Protein AF-A0A1T5EER0-F1 (afdb_monomer_lite)

Organism: NCBI:txid889453

Foldseek 3Di:
DDPPLVLVVVLVVLVVVLCVVLVVLVVVLVVVCVVPVPCNVVSVVVSVVVNVVSVVVSVVSVVVSVVD

Structure (mmCIF, N/CA/C/O backbone):
data_AF-A0A1T5EER0-F1
#
_entry.id   AF-A0A1T5EER0-F1
#
loop_
_atom_site.group_PDB
_atom_site.id
_atom_site.type_symbol
_atom_site.label_atom_id
_atom_site.label_alt_id
_atom_site.label_comp_id
_atom_site.label_asym_id
_atom_site.label_entity_id
_atom_site.label_seq_id
_atom_site.pdbx_PDB_ins_code
_atom_site.Cartn_x
_atom_site.Cartn_y
_atom_site.Cartn_z
_atom_site.occupancy
_atom_site.B_iso_or_equiv
_atom_site.auth_seq_id
_atom_site.auth_comp_id
_atom_site.auth_asym_id
_atom_site.auth_atom_id
_atom_site.pdbx_PDB_model_num
ATOM 1 N N . MET A 1 1 ? 25.926 8.494 -25.791 1.00 45.00 1 MET A N 1
ATOM 2 C CA . MET A 1 1 ? 24.784 9.342 -25.395 1.00 45.00 1 MET A CA 1
ATOM 3 C C . MET A 1 1 ? 23.984 8.509 -24.420 1.00 45.00 1 MET A C 1
ATOM 5 O O . MET A 1 1 ? 23.612 7.406 -24.796 1.00 45.00 1 MET A O 1
ATOM 9 N N . GLU A 1 2 ? 23.858 8.932 -23.164 1.00 55.94 2 GLU A N 1
ATOM 10 C CA . GLU A 1 2 ? 23.110 8.160 -22.167 1.00 55.94 2 GLU A CA 1
ATOM 11 C C . GLU A 1 2 ? 21.663 8.006 -22.641 1.00 55.94 2 GLU A C 1
ATOM 13 O O . GLU A 1 2 ? 20.978 8.990 -22.920 1.00 55.94 2 GLU A O 1
ATOM 18 N N . HIS A 1 3 ? 21.224 6.761 -22.818 1.00 58.91 3 HIS A N 1
ATOM 19 C CA . HIS A 1 3 ? 19.844 6.466 -23.161 1.00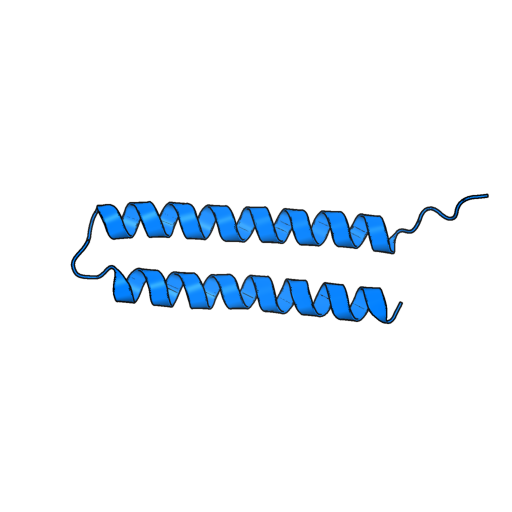 58.91 3 HIS A CA 1
ATOM 20 C C . HIS A 1 3 ? 18.976 6.887 -21.974 1.00 58.91 3 HIS A C 1
ATOM 22 O O . HIS A 1 3 ? 19.101 6.322 -20.889 1.00 58.91 3 HIS A O 1
ATOM 28 N N . PHE A 1 4 ? 18.107 7.881 -22.170 1.00 63.88 4 PHE A N 1
ATOM 29 C CA . PHE A 1 4 ? 17.029 8.161 -21.229 1.00 63.88 4 PHE A CA 1
ATOM 30 C C . PHE A 1 4 ? 16.206 6.880 -21.081 1.00 63.88 4 PHE A C 1
ATOM 32 O O . PHE A 1 4 ? 15.496 6.477 -22.004 1.00 63.88 4 PHE A O 1
ATOM 39 N N . ASN A 1 5 ? 16.374 6.194 -19.953 1.00 78.00 5 ASN A N 1
ATOM 40 C CA . ASN A 1 5 ? 15.750 4.905 -19.728 1.00 78.00 5 ASN A CA 1
ATOM 41 C C . ASN A 1 5 ? 14.311 5.141 -19.253 1.00 78.00 5 ASN A C 1
ATOM 43 O O . ASN A 1 5 ? 14.052 5.322 -18.060 1.00 78.00 5 ASN A O 1
ATOM 47 N N . SER A 1 6 ? 13.379 5.184 -20.206 1.00 84.75 6 SER A N 1
ATOM 48 C CA . SER A 1 6 ? 11.942 5.347 -19.959 1.00 84.75 6 SER A CA 1
ATOM 49 C C . SER A 1 6 ? 11.402 4.331 -18.948 1.00 84.75 6 SER A C 1
ATOM 51 O O . SER A 1 6 ? 10.490 4.665 -18.192 1.00 84.75 6 SER A O 1
ATOM 53 N N . THR A 1 7 ? 12.006 3.141 -18.862 1.00 89.25 7 THR A N 1
ATOM 54 C CA . THR A 1 7 ? 11.681 2.113 -17.867 1.00 89.25 7 THR A CA 1
ATOM 55 C C . THR A 1 7 ? 11.973 2.581 -16.442 1.00 89.25 7 THR A C 1
ATOM 57 O O . THR A 1 7 ? 11.128 2.424 -15.565 1.00 89.25 7 THR A O 1
ATOM 60 N N . VAL A 1 8 ? 13.120 3.228 -16.195 1.00 88.38 8 VAL A N 1
ATOM 61 C CA . VAL A 1 8 ? 13.477 3.749 -14.858 1.00 88.38 8 VAL A CA 1
ATOM 62 C C . VAL A 1 8 ? 12.510 4.848 -14.427 1.00 88.38 8 VAL A C 1
ATOM 64 O O . VAL A 1 8 ? 12.044 4.858 -13.288 1.00 88.38 8 VAL A O 1
ATOM 67 N N . PHE A 1 9 ? 12.164 5.751 -15.347 1.00 90.19 9 PHE A N 1
ATOM 68 C CA . PHE A 1 9 ? 11.194 6.808 -15.070 1.00 90.19 9 PHE A CA 1
ATOM 69 C C . PHE A 1 9 ? 9.793 6.240 -14.788 1.00 90.19 9 PHE A C 1
ATOM 71 O O . PHE A 1 9 ? 9.146 6.641 -13.820 1.00 90.19 9 PHE A O 1
ATOM 78 N N . GLY A 1 10 ? 9.348 5.264 -15.586 1.00 91.81 10 GLY A N 1
ATOM 79 C CA . GLY A 1 10 ? 8.081 4.565 -15.372 1.00 91.81 10 GLY A CA 1
ATOM 80 C C . GLY A 1 10 ? 8.027 3.855 -14.018 1.00 91.81 10 GLY A C 1
ATOM 81 O O . GLY A 1 10 ? 7.058 4.020 -13.279 1.00 91.81 10 GLY A O 1
ATOM 82 N N . LEU A 1 11 ? 9.091 3.138 -13.645 1.00 93.50 11 LEU A N 1
ATOM 83 C CA . LEU A 1 11 ? 9.200 2.471 -12.345 1.00 93.50 11 LEU A CA 1
ATOM 84 C C . LEU A 1 11 ? 9.135 3.452 -11.173 1.00 93.50 11 LEU A C 1
ATOM 86 O O . LEU A 1 11 ? 8.414 3.196 -10.210 1.00 93.50 11 LEU A O 1
ATOM 90 N N . ALA A 1 12 ? 9.836 4.585 -11.256 1.00 93.31 12 ALA A N 1
ATOM 91 C CA . ALA A 1 12 ? 9.789 5.609 -10.214 1.00 93.31 12 ALA A CA 1
ATOM 92 C C . ALA A 1 12 ? 8.361 6.135 -10.003 1.00 93.31 12 ALA A C 1
ATOM 94 O O . ALA A 1 12 ? 7.906 6.271 -8.866 1.00 93.31 12 ALA A O 1
ATOM 95 N N . LEU A 1 13 ? 7.632 6.373 -11.097 1.00 95.38 13 LEU A N 1
ATOM 96 C CA . LEU A 1 13 ? 6.253 6.848 -11.049 1.00 95.38 13 LEU A CA 1
ATOM 97 C C . LEU A 1 13 ? 5.304 5.802 -10.445 1.00 95.38 13 LEU A C 1
ATOM 99 O O . LEU A 1 13 ? 4.452 6.142 -9.624 1.00 95.38 13 LEU A O 1
ATOM 103 N N . ILE A 1 14 ? 5.480 4.529 -10.806 1.00 95.81 14 ILE A N 1
ATOM 104 C CA . ILE A 1 14 ? 4.683 3.412 -10.281 1.00 95.81 14 ILE A CA 1
ATOM 105 C C . ILE A 1 14 ? 4.923 3.226 -8.779 1.00 95.81 14 ILE A C 1
ATOM 107 O O . ILE A 1 14 ? 3.960 3.147 -8.017 1.00 95.81 14 ILE A O 1
ATOM 111 N N . ILE A 1 15 ? 6.184 3.226 -8.335 1.00 95.56 15 ILE A N 1
ATOM 112 C CA . ILE A 1 15 ? 6.532 3.108 -6.910 1.00 95.56 15 ILE A CA 1
ATOM 113 C C . ILE A 1 15 ? 5.965 4.289 -6.119 1.00 95.56 15 ILE A C 1
ATOM 115 O O . ILE A 1 15 ? 5.402 4.095 -5.041 1.00 95.56 15 ILE A O 1
ATOM 119 N N . PHE A 1 16 ? 6.061 5.509 -6.655 1.00 97.25 16 PHE A N 1
ATOM 120 C CA . PHE A 1 16 ? 5.494 6.688 -6.006 1.00 97.25 16 PHE A CA 1
ATOM 121 C C . PHE A 1 16 ? 3.968 6.586 -5.864 1.00 97.25 16 PHE A C 1
ATOM 123 O O . PHE A 1 16 ? 3.429 6.831 -4.784 1.00 97.25 16 PHE A O 1
ATOM 130 N N . ALA A 1 17 ? 3.268 6.172 -6.924 1.00 96.19 17 ALA A N 1
ATOM 131 C CA . ALA A 1 17 ? 1.821 5.975 -6.894 1.00 96.19 17 ALA A CA 1
ATOM 132 C C . ALA A 1 17 ? 1.404 4.887 -5.888 1.00 96.19 17 ALA A C 1
ATOM 134 O O . ALA A 1 17 ? 0.440 5.077 -5.143 1.00 96.19 17 ALA A O 1
ATOM 135 N N . ALA A 1 18 ? 2.154 3.783 -5.816 1.00 97.44 18 ALA A N 1
ATOM 136 C CA . ALA A 1 18 ? 1.921 2.709 -4.855 1.00 97.44 18 ALA A CA 1
ATOM 137 C C . ALA A 1 18 ? 2.109 3.188 -3.408 1.00 97.44 18 ALA A C 1
ATOM 139 O O . ALA A 1 18 ? 1.216 3.011 -2.577 1.00 97.44 18 ALA A O 1
ATOM 140 N N . ALA A 1 19 ? 3.222 3.870 -3.116 1.00 97.19 19 ALA A N 1
ATOM 141 C CA . ALA A 1 19 ? 3.501 4.433 -1.795 1.00 97.19 19 ALA A CA 1
ATOM 142 C C . ALA A 1 19 ? 2.429 5.450 -1.367 1.00 97.19 19 ALA A C 1
ATOM 144 O O . ALA A 1 19 ? 1.957 5.436 -0.225 1.00 97.19 19 ALA A O 1
ATOM 145 N N . PHE A 1 20 ? 1.989 6.305 -2.292 1.00 97.88 20 PHE A N 1
ATOM 146 C CA . PHE A 1 20 ? 0.904 7.250 -2.044 1.00 97.88 20 PHE A CA 1
ATOM 147 C C . PHE A 1 20 ? -0.429 6.541 -1.758 1.00 97.88 20 PHE A C 1
ATOM 149 O O . PHE A 1 20 ? -1.116 6.882 -0.797 1.00 97.88 20 PHE A O 1
ATOM 156 N N . GLY A 1 21 ? -0.791 5.521 -2.540 1.00 96.75 21 GLY A N 1
ATOM 157 C CA . GLY A 1 21 ? -2.012 4.744 -2.315 1.00 96.75 21 GLY A CA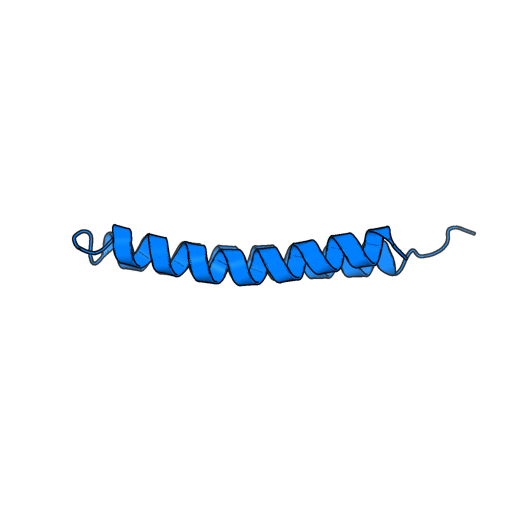 1
ATOM 158 C C . GLY A 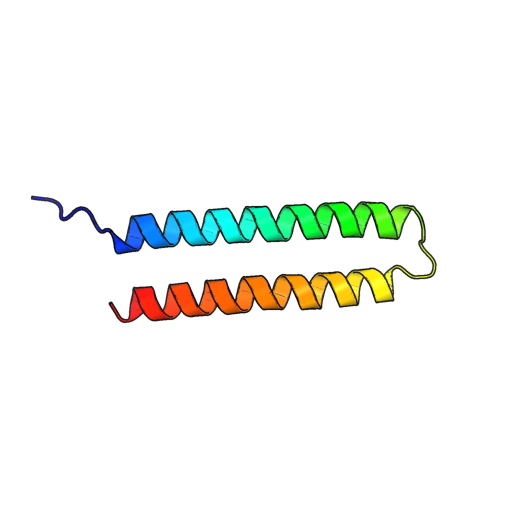1 21 ? -2.014 4.023 -0.964 1.00 96.75 21 GLY A C 1
ATOM 159 O O . GLY A 1 21 ? -2.958 4.168 -0.186 1.00 96.75 21 GLY A O 1
ATOM 160 N N . ILE A 1 22 ? -0.933 3.301 -0.655 1.00 97.88 22 ILE A N 1
ATOM 161 C CA . ILE A 1 22 ? -0.794 2.526 0.587 1.00 97.88 22 ILE A CA 1
ATOM 162 C C . ILE A 1 22 ? -0.799 3.446 1.811 1.00 97.88 22 ILE A C 1
ATOM 164 O O . ILE A 1 22 ? -1.516 3.168 2.771 1.00 97.88 22 ILE A O 1
ATOM 168 N N . SER A 1 23 ? -0.063 4.564 1.777 1.00 97.50 23 SER A N 1
ATOM 169 C CA . SER A 1 23 ? -0.008 5.503 2.909 1.00 97.50 23 SER A CA 1
ATOM 170 C C . SER A 1 23 ? -1.377 6.089 3.257 1.00 97.50 23 SER A C 1
ATOM 172 O O . SER A 1 23 ? -1.721 6.167 4.436 1.00 97.50 23 SER A O 1
ATOM 174 N N . ARG A 1 24 ? -2.206 6.417 2.257 1.00 97.75 24 ARG A N 1
ATOM 175 C CA . ARG A 1 24 ? -3.577 6.896 2.495 1.00 97.75 24 ARG A CA 1
ATOM 176 C C . ARG A 1 24 ? -4.466 5.839 3.141 1.00 97.75 24 ARG A C 1
ATOM 178 O O . ARG A 1 24 ? -5.178 6.153 4.092 1.00 97.75 24 ARG A O 1
ATOM 185 N N . ILE A 1 25 ? -4.420 4.598 2.652 1.00 97.69 25 ILE A N 1
ATOM 186 C CA . ILE A 1 25 ? -5.212 3.497 3.224 1.00 97.69 25 ILE A CA 1
ATOM 187 C C . ILE A 1 25 ? -4.751 3.218 4.658 1.00 97.69 25 ILE A C 1
ATOM 189 O O . ILE A 1 25 ? -5.587 3.091 5.551 1.00 97.69 25 ILE A O 1
ATOM 193 N N . ALA A 1 26 ? -3.437 3.177 4.893 1.00 97.88 26 ALA A N 1
ATOM 194 C CA . ALA A 1 26 ? -2.863 2.967 6.216 1.00 97.88 26 ALA A CA 1
ATOM 195 C C . ALA A 1 26 ? -3.289 4.069 7.195 1.00 97.88 26 ALA A C 1
ATOM 197 O O . ALA A 1 26 ? -3.748 3.759 8.291 1.00 97.88 26 ALA A O 1
ATOM 198 N N . GLN A 1 27 ? -3.220 5.341 6.791 1.00 98.44 27 GLN A N 1
ATOM 199 C CA . GLN A 1 27 ? -3.675 6.456 7.621 1.00 98.44 27 GLN A CA 1
ATOM 200 C C . GLN A 1 27 ? -5.156 6.308 7.998 1.00 98.44 27 GLN A C 1
ATOM 202 O O . GLN A 1 27 ? -5.497 6.346 9.180 1.00 98.44 27 GLN A O 1
ATOM 207 N N . SER A 1 28 ? -6.034 6.080 7.015 1.00 98.06 28 SER A N 1
ATOM 208 C CA . SER A 1 28 ? -7.469 5.908 7.269 1.00 98.06 28 SER A CA 1
ATOM 209 C C . SER A 1 28 ? -7.769 4.692 8.151 1.00 98.06 28 SER A C 1
ATOM 211 O O . SER A 1 28 ? -8.644 4.759 9.013 1.00 98.06 28 SER A O 1
ATOM 213 N N . ALA A 1 29 ? -7.029 3.593 7.983 1.00 98.44 29 ALA A N 1
ATOM 214 C CA . ALA A 1 29 ? -7.156 2.415 8.830 1.00 98.44 29 ALA A CA 1
ATOM 215 C C . ALA A 1 29 ? -6.736 2.709 10.277 1.00 98.44 29 ALA A C 1
ATOM 217 O O . ALA A 1 29 ? -7.462 2.341 11.196 1.00 98.44 29 ALA A O 1
ATOM 218 N N . MET A 1 30 ? -5.618 3.408 10.497 1.00 98.19 30 MET A N 1
ATOM 219 C CA . MET A 1 30 ? -5.166 3.783 11.844 1.00 98.19 30 MET A CA 1
ATOM 220 C C . MET A 1 30 ? -6.173 4.694 12.551 1.00 98.19 30 MET A C 1
ATOM 222 O O . MET A 1 30 ? -6.520 4.451 13.707 1.00 98.19 30 MET A O 1
ATOM 226 N N . GLU A 1 31 ? -6.702 5.698 11.849 1.00 98.50 31 GLU A N 1
ATOM 227 C CA . GLU A 1 31 ? -7.753 6.569 12.381 1.00 98.50 31 GLU A CA 1
ATOM 228 C C . GLU A 1 31 ? -9.009 5.765 12.750 1.00 98.50 31 GLU A C 1
ATOM 230 O O . GLU A 1 31 ? -9.540 5.917 13.852 1.00 98.50 31 GLU A O 1
ATOM 235 N N . ALA A 1 32 ? -9.459 4.858 11.878 1.00 98.19 32 ALA A N 1
ATOM 236 C CA . ALA A 1 32 ? -10.620 4.012 12.141 1.00 98.19 32 ALA A CA 1
ATOM 237 C C . ALA A 1 32 ? -10.401 3.055 13.328 1.00 98.19 32 ALA A C 1
ATOM 239 O O . ALA A 1 32 ? -11.282 2.940 14.180 1.00 98.19 32 ALA A O 1
ATOM 240 N N . MET A 1 33 ? -9.226 2.423 13.433 1.00 98.56 33 MET A N 1
ATOM 241 C CA . MET A 1 33 ? -8.880 1.535 14.552 1.00 98.56 33 MET A CA 1
ATOM 242 C C . MET A 1 33 ? -8.799 2.288 15.880 1.00 98.56 33 MET A C 1
ATOM 244 O O . MET A 1 33 ? -9.262 1.780 16.897 1.00 98.56 33 MET A O 1
ATOM 248 N N . SER A 1 34 ? -8.286 3.524 15.876 1.00 98.06 34 SER A N 1
ATOM 249 C CA . SER A 1 34 ? -8.271 4.362 17.082 1.00 98.06 34 SER A CA 1
ATOM 250 C C . SER A 1 34 ? -9.681 4.729 17.564 1.00 98.06 34 SER A C 1
ATOM 252 O O . SER A 1 34 ? -9.921 4.813 18.766 1.00 98.06 34 SER A O 1
ATOM 254 N N . ARG A 1 35 ? -10.628 4.916 16.631 1.00 98.25 35 ARG A N 1
ATOM 255 C CA . ARG A 1 35 ? -12.032 5.242 16.926 1.00 98.25 35 ARG A CA 1
ATOM 256 C C . ARG A 1 35 ? -12.847 4.023 17.339 1.00 98.25 35 ARG A C 1
ATOM 258 O O . ARG A 1 35 ? -13.779 4.172 18.121 1.00 98.25 35 ARG A O 1
ATOM 265 N N . GLN A 1 36 ? -12.536 2.849 16.790 1.00 97.81 36 GLN A N 1
ATOM 266 C CA . GLN A 1 36 ? -13.250 1.601 17.068 1.00 97.81 36 GLN A CA 1
ATOM 267 C C . GLN A 1 36 ? -12.272 0.455 17.376 1.00 97.81 36 GLN A C 1
ATOM 269 O O . GLN A 1 36 ? -12.080 -0.441 16.543 1.00 97.81 36 GLN A O 1
ATOM 274 N N . PRO A 1 37 ? -11.676 0.441 18.587 1.00 97.06 37 PRO A N 1
ATOM 275 C CA . PRO A 1 37 ? -10.677 -0.557 18.963 1.00 97.06 37 PRO A CA 1
ATOM 276 C C . PRO A 1 37 ? -11.189 -2.000 18.857 1.00 97.06 37 PRO A C 1
ATOM 278 O O . PRO A 1 37 ? -10.448 -2.888 18.434 1.00 97.06 37 PRO A O 1
ATOM 281 N N . GLU A 1 38 ? -12.471 -2.221 19.160 1.00 98.38 38 GLU A N 1
ATOM 282 C CA . GLU A 1 38 ? -13.149 -3.528 19.183 1.00 98.38 38 GLU A CA 1
ATOM 283 C C . GLU A 1 38 ? -13.127 -4.261 17.836 1.00 98.38 38 GLU A C 1
ATOM 285 O O . GLU A 1 38 ? -13.146 -5.492 17.794 1.00 98.38 38 GLU A O 1
ATOM 290 N N . ILE A 1 39 ? -13.075 -3.522 16.723 1.00 98.00 39 ILE A N 1
ATOM 291 C CA . ILE A 1 39 ? -13.054 -4.095 15.371 1.00 98.00 39 ILE A CA 1
ATOM 292 C C . ILE A 1 39 ? -11.710 -3.898 14.661 1.00 98.00 39 ILE A C 1
ATOM 294 O O . ILE A 1 39 ? -11.624 -4.108 13.449 1.00 98.00 39 ILE A O 1
ATOM 298 N N . SER A 1 40 ? -10.645 -3.556 15.395 1.00 98.12 40 SER A N 1
ATOM 299 C CA . SER A 1 40 ? -9.336 -3.241 14.805 1.00 98.12 40 SER A CA 1
ATOM 300 C C . SER A 1 40 ? -8.789 -4.354 13.915 1.00 98.12 40 SER A C 1
ATOM 302 O O . SER A 1 40 ? -8.320 -4.092 12.813 1.00 98.12 40 SER A O 1
ATOM 304 N N . SER A 1 41 ? -8.927 -5.616 14.333 1.00 98.19 41 SER A N 1
ATOM 305 C CA . SER A 1 41 ? -8.477 -6.765 13.534 1.00 98.19 41 SER A CA 1
ATOM 306 C C . SER A 1 41 ? -9.200 -6.865 12.180 1.00 98.19 41 SER A C 1
ATOM 308 O O . SER A 1 41 ? -8.576 -7.169 11.160 1.00 98.19 41 SER A O 1
ATOM 310 N N . LYS A 1 42 ? -10.501 -6.539 12.130 1.00 98.44 42 LYS A N 1
ATOM 311 C CA . LYS A 1 42 ? -11.271 -6.521 10.876 1.00 98.44 42 LYS A CA 1
ATOM 312 C C . LYS A 1 42 ? -10.809 -5.385 9.962 1.00 98.44 42 LYS A C 1
ATOM 314 O O . LYS A 1 42 ? -10.627 -5.611 8.768 1.00 98.44 42 LYS A O 1
ATOM 319 N N . ILE A 1 43 ? -10.575 -4.196 10.524 1.00 98.44 43 ILE A N 1
ATOM 320 C CA . ILE A 1 43 ? -10.056 -3.035 9.783 1.00 98.44 43 ILE A CA 1
ATOM 321 C C . ILE A 1 43 ? -8.662 -3.340 9.223 1.00 98.44 43 ILE A C 1
ATOM 323 O O . ILE A 1 43 ? -8.421 -3.123 8.038 1.00 98.44 43 ILE A O 1
ATOM 327 N N . GLN A 1 44 ? -7.766 -3.900 10.039 1.00 98.31 44 GLN A N 1
ATOM 328 C CA . GLN A 1 44 ? -6.424 -4.297 9.616 1.00 98.31 44 GLN A CA 1
ATOM 329 C C . GLN A 1 44 ? -6.471 -5.338 8.492 1.00 98.31 44 GLN A C 1
ATOM 331 O O . GLN A 1 44 ? -5.746 -5.208 7.510 1.00 98.31 44 GLN A O 1
ATOM 336 N N . THR A 1 45 ? -7.347 -6.341 8.597 1.00 98.44 45 THR A N 1
ATOM 337 C CA . THR A 1 45 ? -7.510 -7.358 7.547 1.00 98.44 45 THR A CA 1
ATOM 338 C C . THR A 1 45 ? -7.955 -6.718 6.232 1.00 98.44 45 THR A C 1
ATOM 340 O O . THR A 1 45 ? -7.355 -6.975 5.191 1.00 98.44 45 THR A O 1
ATOM 343 N N . ALA A 1 46 ? -8.957 -5.834 6.269 1.00 98.12 46 ALA A N 1
ATOM 344 C CA . ALA A 1 46 ? -9.408 -5.109 5.082 1.00 98.12 46 ALA A CA 1
ATOM 345 C C . ALA A 1 46 ? -8.299 -4.217 4.491 1.00 98.12 46 ALA A C 1
ATOM 347 O O . ALA A 1 46 ? -8.085 -4.233 3.280 1.00 98.12 46 ALA A O 1
ATOM 348 N N . MET A 1 47 ? -7.552 -3.495 5.335 1.00 98.19 47 MET A N 1
ATOM 349 C CA . MET A 1 47 ? -6.397 -2.683 4.930 1.00 98.19 47 MET A CA 1
ATOM 350 C C . MET A 1 47 ? -5.349 -3.527 4.197 1.00 98.19 47 MET A C 1
ATOM 352 O O . MET A 1 47 ? -4.907 -3.131 3.123 1.00 98.19 47 MET A O 1
ATOM 356 N N . ILE A 1 48 ? -4.975 -4.688 4.748 1.00 97.69 48 ILE A N 1
ATOM 357 C CA . ILE A 1 48 ? -3.977 -5.586 4.148 1.00 97.69 48 ILE A CA 1
ATOM 358 C C . ILE A 1 48 ? -4.464 -6.120 2.799 1.00 97.69 48 ILE A C 1
ATOM 360 O O . ILE A 1 48 ? -3.684 -6.148 1.856 1.00 97.69 48 ILE A O 1
ATOM 364 N N . VAL A 1 49 ? -5.743 -6.492 2.666 1.00 98.00 49 VAL A N 1
ATOM 365 C CA . VAL A 1 49 ? -6.298 -6.956 1.381 1.00 98.00 49 VAL A CA 1
ATOM 366 C C . VAL A 1 49 ? -6.182 -5.870 0.312 1.00 98.00 49 VAL A C 1
ATOM 368 O O . VAL A 1 49 ? -5.719 -6.146 -0.792 1.00 98.00 49 VAL A O 1
ATOM 371 N N . VAL A 1 50 ? -6.552 -4.626 0.630 1.00 97.44 50 VAL A N 1
ATOM 372 C CA . VAL A 1 50 ? -6.447 -3.521 -0.336 1.00 97.44 50 VAL A CA 1
ATOM 373 C C . VAL A 1 50 ? -4.981 -3.184 -0.633 1.00 97.44 50 VAL A C 1
ATOM 375 O O . VAL A 1 50 ? -4.633 -2.981 -1.795 1.00 97.44 50 VAL A O 1
ATOM 378 N N . ALA A 1 51 ? -4.109 -3.174 0.380 1.00 97.38 51 ALA A N 1
ATOM 379 C CA . ALA A 1 51 ? -2.673 -2.969 0.191 1.00 97.38 51 ALA A CA 1
ATOM 380 C C . ALA A 1 51 ? -2.064 -4.051 -0.717 1.00 97.38 51 ALA A C 1
ATOM 382 O O . ALA A 1 51 ? -1.339 -3.718 -1.648 1.00 97.38 51 ALA A O 1
ATOM 383 N N . ALA A 1 52 ? -2.444 -5.318 -0.534 1.00 97.62 5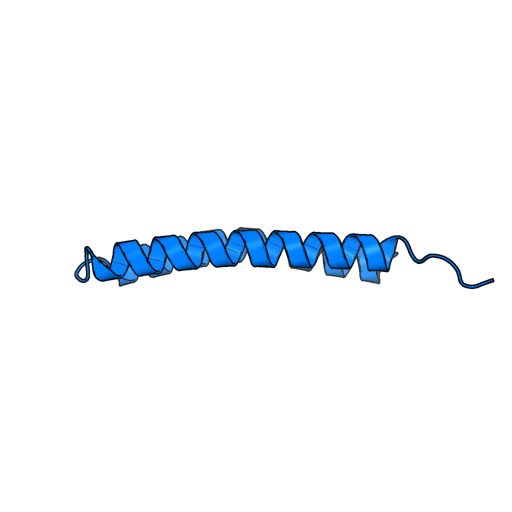2 ALA A N 1
ATOM 384 C CA . ALA A 1 52 ? -1.987 -6.435 -1.356 1.00 97.62 52 ALA A CA 1
ATOM 385 C C . ALA A 1 52 ? -2.419 -6.316 -2.828 1.00 97.62 52 ALA A C 1
ATOM 387 O O . ALA A 1 52 ? -1.679 -6.736 -3.714 1.00 97.62 52 ALA A O 1
ATOM 388 N N . LEU A 1 53 ? -3.580 -5.715 -3.124 1.00 97.25 53 LEU A N 1
ATOM 389 C CA . LEU A 1 53 ? -3.986 -5.437 -4.509 1.00 97.25 53 LEU A CA 1
ATOM 390 C C . LEU A 1 53 ? -3.081 -4.383 -5.170 1.00 97.25 53 LEU A C 1
ATOM 392 O O . LEU A 1 53 ? -2.720 -4.532 -6.339 1.00 97.25 53 LEU A O 1
ATOM 396 N N . ILE A 1 54 ? -2.679 -3.347 -4.423 1.00 96.81 54 ILE A N 1
ATOM 397 C CA . ILE A 1 54 ? -1.733 -2.324 -4.903 1.00 96.81 54 ILE A CA 1
ATOM 398 C C . ILE A 1 54 ? -0.335 -2.926 -5.066 1.00 96.81 54 ILE A C 1
ATOM 400 O O . ILE A 1 54 ? 0.304 -2.733 -6.103 1.00 96.81 54 ILE A O 1
ATOM 404 N N . GLU A 1 55 ? 0.136 -3.680 -4.073 1.00 95.94 55 GLU A N 1
ATOM 405 C CA . GLU A 1 55 ? 1.428 -4.364 -4.130 1.00 95.94 55 GLU A CA 1
ATOM 406 C C . GLU A 1 55 ? 1.477 -5.372 -5.277 1.00 95.94 55 GLU A C 1
ATOM 408 O O . GLU A 1 55 ? 2.458 -5.390 -6.012 1.00 95.94 55 GLU A O 1
ATOM 413 N N . GLY A 1 56 ? 0.408 -6.139 -5.511 1.00 96.38 56 GLY A N 1
ATOM 414 C CA . GLY A 1 56 ? 0.313 -7.072 -6.632 1.00 96.38 56 GLY A CA 1
ATOM 415 C C . GLY A 1 56 ? 0.510 -6.380 -7.982 1.00 96.38 56 GLY A C 1
ATOM 416 O O . GLY A 1 56 ? 1.352 -6.802 -8.773 1.00 96.38 56 GLY A O 1
ATOM 417 N N . ALA A 1 57 ? -0.198 -5.273 -8.230 1.00 95.81 57 ALA A N 1
ATOM 418 C CA . ALA A 1 57 ? -0.026 -4.485 -9.454 1.00 95.81 57 ALA A CA 1
ATOM 419 C C . ALA A 1 57 ? 1.390 -3.883 -9.577 1.00 95.81 57 ALA A C 1
ATOM 421 O O . ALA A 1 57 ? 1.981 -3.888 -10.657 1.00 95.81 57 ALA A O 1
ATOM 422 N N . THR A 1 58 ? 1.952 -3.407 -8.463 1.00 96.69 58 THR A N 1
ATOM 423 C CA . THR A 1 58 ? 3.302 -2.820 -8.405 1.00 96.69 58 THR A CA 1
ATOM 424 C C . THR A 1 58 ? 4.379 -3.866 -8.695 1.00 96.69 58 THR A C 1
ATOM 426 O O . THR A 1 58 ? 5.286 -3.620 -9.489 1.00 96.69 58 THR A O 1
ATOM 429 N N . LEU A 1 59 ? 4.258 -5.062 -8.114 1.00 96.06 59 LEU A N 1
ATOM 430 C CA . LEU A 1 59 ? 5.151 -6.190 -8.370 1.00 96.06 59 LEU A CA 1
ATOM 431 C C . LEU A 1 59 ? 5.068 -6.643 -9.829 1.00 96.06 59 LEU A C 1
ATOM 433 O O . LEU A 1 59 ? 6.108 -6.856 -10.448 1.00 96.06 59 LEU A O 1
ATOM 437 N N . PHE A 1 60 ? 3.867 -6.720 -10.412 1.00 95.25 60 PHE A N 1
ATOM 438 C CA . PHE A 1 60 ? 3.715 -7.014 -11.841 1.00 95.25 60 PHE A CA 1
ATOM 439 C C . PHE A 1 60 ? 4.437 -5.991 -12.721 1.00 95.25 60 PHE A C 1
ATOM 441 O O . PHE A 1 60 ? 5.130 -6.381 -13.658 1.00 95.25 60 PHE A O 1
ATOM 448 N N . ALA A 1 61 ? 4.332 -4.699 -12.410 1.00 93.94 61 ALA A N 1
ATOM 449 C CA . ALA A 1 61 ? 5.049 -3.666 -13.150 1.00 93.94 61 ALA A CA 1
ATOM 450 C C . ALA A 1 61 ? 6.577 -3.805 -13.043 1.00 93.94 61 ALA A C 1
ATOM 452 O O . ALA A 1 61 ? 7.270 -3.644 -14.046 1.00 93.94 61 ALA A O 1
ATOM 453 N N . ILE A 1 62 ? 7.100 -4.148 -11.860 1.00 93.25 62 ILE A N 1
ATOM 454 C CA . ILE A 1 62 ? 8.532 -4.424 -11.662 1.00 93.25 62 ILE A CA 1
ATOM 455 C C . ILE A 1 62 ? 8.972 -5.624 -12.506 1.00 93.25 62 ILE A C 1
ATOM 457 O O . ILE A 1 62 ? 10.015 -5.566 -13.153 1.00 93.25 62 ILE A O 1
ATOM 461 N N . VAL A 1 63 ? 8.168 -6.689 -12.551 1.00 94.88 63 VAL A N 1
ATOM 462 C CA . VAL A 1 63 ? 8.453 -7.865 -13.386 1.00 94.88 63 VAL A CA 1
ATOM 463 C C . VAL A 1 63 ? 8.466 -7.498 -14.870 1.00 94.88 63 VAL A C 1
ATOM 465 O O . VAL A 1 63 ? 9.403 -7.862 -15.571 1.00 94.88 63 VAL A O 1
ATOM 468 N N . VAL A 1 64 ? 7.476 -6.742 -15.356 1.00 92.31 64 VAL A N 1
ATOM 469 C CA . VAL A 1 64 ? 7.432 -6.295 -16.761 1.00 92.31 64 VAL A CA 1
ATOM 470 C C . VAL A 1 64 ? 8.649 -5.437 -17.105 1.00 92.31 64 VAL A C 1
ATOM 472 O O . VAL A 1 64 ? 9.262 -5.653 -18.143 1.00 92.31 64 VAL A O 1
ATOM 475 N N . ALA A 1 65 ? 9.031 -4.516 -16.220 1.00 91.75 65 ALA A N 1
ATOM 476 C CA . ALA A 1 65 ? 10.205 -3.667 -16.397 1.00 91.75 65 ALA A CA 1
ATOM 477 C C . ALA A 1 65 ? 11.532 -4.442 -16.372 1.00 91.75 65 ALA A C 1
ATOM 479 O O . ALA A 1 65 ? 12.504 -4.014 -16.983 1.00 91.75 65 ALA A O 1
ATOM 480 N N . TRP A 1 66 ? 11.596 -5.568 -15.657 1.00 89.44 66 TRP A N 1
ATOM 481 C CA . TRP A 1 66 ? 12.770 -6.441 -15.674 1.00 89.44 66 TRP A CA 1
ATOM 482 C C . TRP A 1 66 ? 12.880 -7.238 -16.984 1.00 89.44 66 TRP A C 1
ATOM 484 O O . TRP A 1 66 ? 13.981 -7.555 -17.426 1.00 89.44 66 TRP A O 1
ATOM 494 N N . LEU A 1 67 ? 11.748 -7.552 -17.616 1.00 91.19 67 LEU A N 1
ATOM 495 C CA . LEU A 1 67 ? 11.699 -8.292 -18.880 1.00 91.19 67 LEU A CA 1
ATOM 496 C C . LEU A 1 67 ? 11.868 -7.407 -20.129 1.00 91.19 67 LEU A C 1
ATOM 498 O O . LEU A 1 67 ? 12.026 -7.955 -21.221 1.00 91.19 67 LEU A O 1
ATOM 502 N N . SER A 1 68 ? 11.794 -6.079 -19.984 1.00 81.50 68 SER A N 1
ATOM 503 C CA . SER A 1 68 ? 11.916 -5.087 -21.067 1.00 81.50 68 SER A CA 1
ATOM 504 C C . SER A 1 68 ? 13.342 -4.585 -21.248 1.00 81.50 68 SER A C 1
ATOM 506 O O . SER A 1 68 ? 13.791 -4.513 -22.412 1.00 81.50 68 SER A O 1
#

Secondary structure (DSSP, 8-state):
-----HHHHHHHHHHHHHHHHHHHHHHHHHHHHHH-GGGHHHHHHHHHHHHHHHHHHHHHHHHHHHH-

pLDDT: mean 93.23, std 10.27, range [45.0, 98.56]

InterPro domains:
  IPR000454 ATP synthase, F0 complex, subunit C [PR00124] (27-42)
  IPR000454 ATP synthase, F0 complex, subun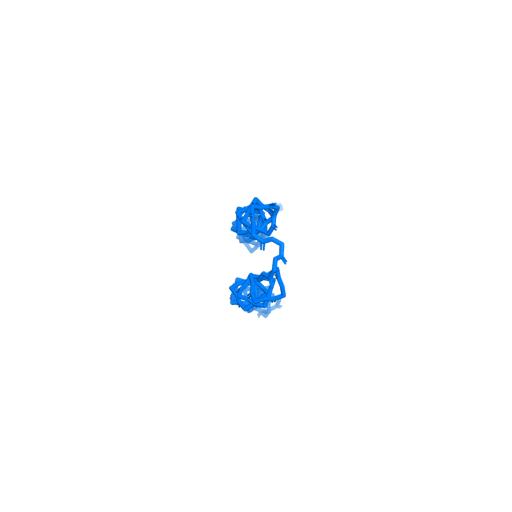it C [PR00124] (44-68)
  IPR002379 V-ATPas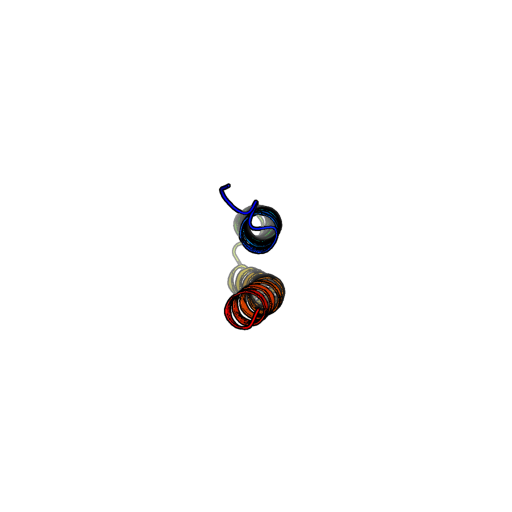e proteolipid subunit C-like domain [PF00137] (11-66)
  IPR020537 ATP synthase, F0 complex, subunit C, DCCD-binding site [PS00605] (34-55)
  IPR035921 F/V-ATP synthase subunit C superfamily [SSF81333] (8-67)
  IPR038662 F1F0 ATP synthase subunit C superfamily [G3DSA:1.20.20.10] (6-68)

Radius of gyration: 16.26 Å; chains: 1; bounding box: 38×18×45 Å

Sequence (68 aa):
MEHFNSTVFGLALIIFAAAFGISRIAQSAMEAMSRQPEISSKIQTAMIVVAALIEGATLFAIVVAWLS